Protein AF-A0A921BB74-F1 (afdb_monomer_lite)

pLDDT: mean 78.16, std 12.65, range [39.72, 96.69]

Secondary structure (DSSP, 8-state):
-B-TTS-BSSS---HHHHHHHHHHHHHHHHHHHHHHHHHHHTTSS-HHHHHHHHHHHHHHHHHHHHHHHHHHTT-S-HHHHHHHHHHHHHHHHHHHHHHT-EEEEEEEPPP--BTTB-----EEEEEEES-TTTTHHHHHHHHHHHHHHHHHHS--HHHHHHHHHHHTTSTT-

Sequence (173 aa):
MKSPGGSPIVPEPGWSFRLMTILTLTAGTSFLMWLGEQITERGIGNGISLIIFSGIVAGTPAAIFQSLDLMGTGEMPVLVMLFLLVLMVVVIGAIVFTEGGQRRIPIQYAKRVVGRKMMGGQSTHLPLKVNTSGVIPPFLLHRSSCFLRRCSVYSHPWMQWVFSCADTRDDYL

Foldseek 3Di:
DADPVRHDPDVDPDPVVVVVVVVVVVVVVVVQVVVQVVVVVVVPPRSNVVVVVVVVVVCVVVVVVVVVVCVVVVVDDPVVVVVVVVVVVVVVVVVVVLQPDKDWAWDFDDFDDDPPDRPDTDTDTDIDGPCPPPPPVVVVVVVVVVVVVVCVVDDDVVVVVVVVVVVVVPPPD

Structure (mmCIF, N/CA/C/O backbone):
data_AF-A0A921BB74-F1
#
_entry.id   AF-A0A921BB74-F1
#
loop_
_atom_site.group_PDB
_atom_site.id
_atom_site.type_symbol
_atom_site.label_atom_id
_atom_site.label_alt_id
_atom_site.label_comp_id
_atom_site.label_asym_id
_atom_site.label_entity_id
_atom_site.label_seq_id
_atom_site.pdbx_PDB_ins_code
_atom_site.Cartn_x
_atom_site.Cartn_y
_atom_site.Cartn_z
_atom_site.occupancy
_atom_site.B_iso_or_equiv
_atom_site.auth_seq_id
_atom_site.auth_comp_id
_atom_site.auth_asym_id
_atom_site.auth_atom_id
_atom_site.pdbx_PDB_model_num
ATOM 1 N N . MET A 1 1 ? 23.799 -0.828 -16.117 1.00 49.03 1 MET A N 1
ATOM 2 C CA . MET A 1 1 ? 22.577 -1.205 -16.859 1.00 49.03 1 MET A CA 1
ATOM 3 C C . MET A 1 1 ? 22.549 -0.359 -18.122 1.00 49.03 1 MET A C 1
ATOM 5 O O . MET A 1 1 ? 22.725 0.850 -18.010 1.00 49.03 1 MET A O 1
ATOM 9 N N . LYS A 1 2 ? 22.465 -0.980 -19.299 1.00 47.91 2 LYS A N 1
ATOM 10 C CA . LYS A 1 2 ? 22.384 -0.266 -20.581 1.00 47.91 2 LYS A CA 1
ATOM 11 C C . LYS A 1 2 ? 20.907 -0.140 -20.961 1.00 47.91 2 LYS A C 1
ATOM 13 O O . LYS A 1 2 ? 20.157 -1.087 -20.739 1.00 47.91 2 LYS A O 1
ATOM 18 N N . SER A 1 3 ? 20.501 1.021 -21.468 1.00 58.50 3 SER A N 1
ATOM 19 C CA . SER A 1 3 ? 19.196 1.217 -22.109 1.00 58.50 3 SER A CA 1
ATOM 20 C C . SER A 1 3 ? 19.049 0.244 -23.296 1.00 58.50 3 SER A C 1
ATOM 22 O O . SER A 1 3 ? 20.076 -0.143 -23.861 1.00 58.50 3 SER A O 1
ATOM 24 N N . PRO A 1 4 ? 17.829 -0.138 -23.728 1.00 67.25 4 PRO A N 1
ATOM 25 C CA . PRO A 1 4 ? 17.613 -0.885 -24.974 1.00 67.25 4 PRO A CA 1
ATOM 26 C C . PRO A 1 4 ? 18.294 -0.261 -26.211 1.00 67.25 4 PRO A C 1
ATOM 28 O O . PRO A 1 4 ? 18.581 -0.969 -27.168 1.00 67.25 4 PRO A O 1
ATOM 31 N N . GLY A 1 5 ? 18.618 1.040 -26.166 1.00 70.31 5 GLY A N 1
ATOM 32 C CA . GLY A 1 5 ? 19.418 1.760 -27.170 1.00 70.31 5 GLY A CA 1
ATOM 33 C C . GLY A 1 5 ? 20.935 1.814 -26.908 1.00 70.31 5 GLY A C 1
ATOM 34 O O . GLY A 1 5 ? 21.622 2.647 -27.486 1.00 70.31 5 GLY A O 1
ATOM 35 N N . GLY A 1 6 ? 21.479 1.001 -25.996 1.00 76.25 6 GLY A N 1
ATOM 36 C CA 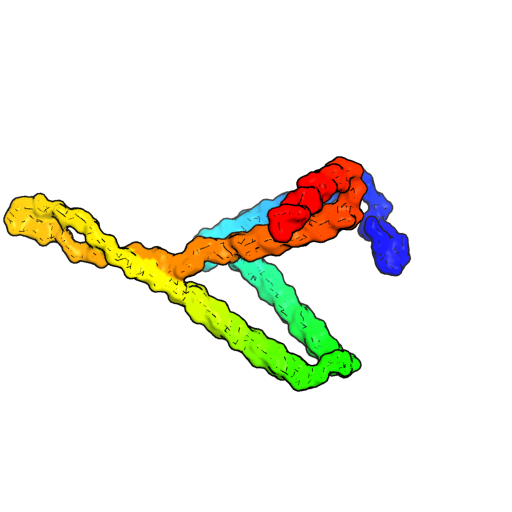. GLY A 1 6 ? 22.920 0.901 -25.719 1.00 76.25 6 GLY A CA 1
ATOM 37 C C . GLY A 1 6 ? 23.533 2.043 -24.894 1.00 76.25 6 GLY A C 1
ATOM 38 O O . GLY A 1 6 ? 24.646 1.882 -24.387 1.00 76.25 6 GLY A O 1
ATOM 39 N N . SER A 1 7 ? 22.818 3.154 -24.693 1.00 74.69 7 SER A N 1
ATOM 40 C CA . SER A 1 7 ? 23.275 4.277 -23.872 1.00 74.69 7 SER A CA 1
ATOM 41 C C . SER A 1 7 ? 23.223 3.957 -22.366 1.00 74.69 7 SER A C 1
ATOM 43 O O . SER A 1 7 ? 22.330 3.234 -21.897 1.00 74.69 7 SER A O 1
ATOM 45 N N . PRO A 1 8 ? 24.193 4.445 -21.574 1.00 73.25 8 PRO A N 1
ATOM 46 C CA . PRO A 1 8 ? 24.172 4.272 -20.128 1.00 73.25 8 PRO A CA 1
ATOM 47 C C . PRO A 1 8 ? 23.008 5.065 -19.509 1.00 73.25 8 PRO A C 1
ATOM 49 O O . PRO A 1 8 ? 22.839 6.247 -19.785 1.00 73.25 8 PRO A O 1
ATOM 52 N N . ILE A 1 9 ? 22.214 4.410 -18.649 1.00 78.12 9 ILE A N 1
ATOM 53 C CA . ILE A 1 9 ? 21.062 5.014 -17.937 1.00 78.12 9 ILE A CA 1
ATOM 54 C C . ILE A 1 9 ? 21.502 6.148 -16.994 1.00 78.12 9 ILE A C 1
ATOM 56 O O . ILE A 1 9 ? 20.733 7.060 -16.711 1.00 78.12 9 ILE A O 1
ATOM 60 N N . VAL A 1 10 ? 22.752 6.098 -16.526 1.00 78.75 10 VAL A N 1
ATOM 61 C CA . VAL A 1 10 ? 23.396 7.167 -15.761 1.00 78.75 10 VAL A CA 1
ATOM 62 C C . VAL A 1 10 ? 24.663 7.572 -16.518 1.00 78.75 10 VAL A C 1
ATOM 64 O O . VAL A 1 10 ? 25.535 6.712 -16.671 1.00 78.75 10 VAL A O 1
ATOM 67 N N . PRO A 1 11 ? 24.779 8.833 -16.978 1.00 76.81 11 PRO A N 1
ATOM 68 C CA . PRO A 1 11 ? 25.930 9.307 -17.748 1.00 76.81 11 PRO A CA 1
ATOM 69 C C . PRO A 1 11 ? 27.264 9.118 -17.017 1.00 76.81 11 PRO A C 1
ATOM 71 O O . PRO A 1 11 ? 28.220 8.635 -17.613 1.00 76.81 11 PRO A O 1
ATOM 74 N N . GLU A 1 12 ? 27.302 9.402 -15.709 1.00 78.44 12 GLU A N 1
ATOM 75 C CA . GLU A 1 12 ? 28.482 9.202 -14.862 1.00 78.44 12 GLU A CA 1
ATOM 76 C C . GLU A 1 12 ? 28.126 8.481 -13.550 1.00 78.44 12 GLU A C 1
ATOM 78 O O . GLU A 1 12 ? 27.656 9.100 -12.592 1.00 78.44 12 GLU A O 1
ATOM 83 N N . PRO A 1 13 ? 28.341 7.156 -13.452 1.00 76.19 13 PRO A N 1
ATOM 84 C CA . PRO A 1 13 ? 28.031 6.373 -12.255 1.00 76.19 13 PRO A CA 1
ATOM 85 C C . PRO A 1 13 ? 29.105 6.517 -11.153 1.00 76.19 13 PRO A C 1
ATOM 87 O O . PRO A 1 13 ? 29.591 5.519 -10.612 1.00 76.19 13 PRO A O 1
ATOM 90 N N . GLY A 1 14 ? 29.479 7.755 -10.818 1.00 87.12 14 GLY A N 1
ATOM 91 C CA . GLY A 1 14 ? 30.443 8.090 -9.766 1.00 87.12 14 GLY A CA 1
ATOM 92 C C . GLY A 1 14 ? 29.878 7.997 -8.340 1.00 87.12 14 GLY A C 1
ATOM 93 O O . GLY A 1 14 ? 28.672 7.853 -8.124 1.00 87.12 14 GLY A O 1
ATOM 94 N N . TRP A 1 15 ? 30.755 8.100 -7.335 1.00 84.81 15 TRP A N 1
ATOM 95 C CA . TRP A 1 15 ? 30.368 8.109 -5.913 1.00 84.81 15 TRP A CA 1
ATOM 96 C C . TRP A 1 15 ? 29.519 9.328 -5.528 1.00 84.81 15 TRP A C 1
ATOM 98 O O . TRP A 1 15 ? 28.592 9.195 -4.731 1.00 84.81 15 TRP A O 1
ATOM 108 N N . SER A 1 16 ? 29.776 10.485 -6.144 1.00 87.25 16 SER A N 1
ATOM 109 C CA . SER A 1 16 ? 28.980 11.708 -5.973 1.00 87.25 16 SER A CA 1
ATOM 110 C C . SER A 1 16 ? 27.515 11.497 -6.371 1.00 87.25 16 SER A C 1
ATOM 112 O O . SER A 1 16 ? 26.616 11.806 -5.591 1.00 87.25 16 SER A O 1
ATOM 114 N N . PHE A 1 17 ? 27.264 10.884 -7.533 1.00 88.19 17 PHE A N 1
ATOM 115 C CA . PHE A 1 17 ? 25.913 10.567 -8.004 1.00 88.19 17 PHE A CA 1
ATOM 116 C C . PHE A 1 17 ? 25.174 9.627 -7.041 1.00 88.19 17 PHE A C 1
ATOM 118 O O . PHE A 1 17 ? 24.005 9.850 -6.723 1.00 88.19 17 PHE A O 1
ATOM 125 N N . ARG A 1 18 ? 25.856 8.591 -6.530 1.00 88.88 18 ARG A N 1
ATOM 126 C CA . ARG A 1 18 ? 25.262 7.639 -5.575 1.00 88.88 18 ARG A CA 1
ATOM 127 C C . ARG A 1 18 ? 24.862 8.320 -4.269 1.00 88.88 18 ARG A C 1
ATOM 129 O O . ARG A 1 18 ? 23.747 8.104 -3.809 1.00 88.88 18 ARG A O 1
ATOM 136 N N . LEU A 1 19 ? 25.737 9.151 -3.699 1.00 92.19 19 LEU A N 1
ATOM 137 C CA . LEU A 1 19 ? 25.448 9.882 -2.461 1.00 92.19 19 LEU A CA 1
ATOM 138 C C . LEU A 1 19 ? 24.279 10.852 -2.637 1.00 92.19 19 LEU A C 1
ATOM 140 O O . LEU A 1 19 ? 23.359 10.844 -1.823 1.00 92.19 19 LEU A O 1
ATOM 144 N N . MET A 1 20 ? 24.265 11.615 -3.733 1.00 92.62 20 MET A N 1
ATOM 145 C CA . MET A 1 20 ? 23.143 12.500 -4.054 1.00 92.62 20 MET A CA 1
ATOM 146 C C . MET A 1 20 ? 21.835 11.720 -4.196 1.00 92.62 20 MET A C 1
ATOM 148 O O . MET A 1 20 ? 20.823 12.129 -3.641 1.00 92.62 20 MET A O 1
ATOM 152 N N . THR A 1 21 ? 21.862 10.565 -4.865 1.00 91.56 21 THR A N 1
ATOM 153 C CA . THR A 1 21 ? 20.681 9.703 -5.034 1.00 91.56 21 THR A CA 1
ATOM 154 C C . THR A 1 21 ? 20.177 9.137 -3.701 1.00 91.56 21 THR A C 1
ATOM 156 O O . THR A 1 21 ? 18.973 9.089 -3.464 1.00 91.56 21 THR A O 1
ATOM 159 N N . ILE A 1 22 ? 21.078 8.720 -2.803 1.00 94.56 22 ILE A N 1
ATOM 160 C CA . ILE A 1 22 ? 20.705 8.225 -1.467 1.00 94.56 22 ILE A CA 1
ATOM 161 C C . ILE A 1 22 ? 20.054 9.344 -0.648 1.00 94.56 22 ILE A C 1
ATOM 163 O O . ILE A 1 22 ? 19.018 9.116 -0.020 1.00 94.56 22 ILE A O 1
ATOM 167 N N . LEU A 1 23 ? 20.631 10.549 -0.671 1.00 95.75 23 LEU A N 1
ATOM 168 C CA . LEU A 1 23 ? 20.097 11.704 0.049 1.00 95.75 23 LEU A CA 1
ATOM 169 C C . LEU A 1 23 ? 18.717 12.107 -0.472 1.00 95.75 23 LEU A C 1
ATOM 171 O O . LEU A 1 23 ? 17.805 12.288 0.330 1.00 95.75 23 LEU A O 1
ATOM 175 N N . THR A 1 24 ? 18.531 12.190 -1.791 1.00 95.62 24 THR A N 1
ATOM 176 C CA . THR A 1 24 ? 17.239 12.577 -2.376 1.00 95.62 24 THR A CA 1
ATOM 177 C C . THR A 1 24 ? 16.153 11.532 -2.131 1.00 95.62 24 THR A C 1
ATOM 179 O O . THR A 1 24 ? 15.035 11.902 -1.779 1.00 95.62 24 THR A O 1
ATOM 182 N N . LEU A 1 25 ? 16.464 10.234 -2.227 1.00 95.75 25 LEU A N 1
ATOM 183 C CA . LEU A 1 25 ? 15.513 9.160 -1.908 1.00 95.75 25 LEU A CA 1
ATOM 184 C C . LEU A 1 25 ? 15.139 9.141 -0.422 1.00 95.75 25 LEU A C 1
ATOM 186 O O . LEU A 1 25 ? 13.967 8.970 -0.080 1.00 95.75 25 LEU A O 1
ATOM 190 N N . THR A 1 26 ? 16.118 9.333 0.465 1.00 96.19 26 THR A N 1
ATOM 191 C CA . THR A 1 26 ? 15.877 9.345 1.914 1.00 96.19 26 THR A CA 1
ATOM 192 C C . THR A 1 26 ? 15.046 10.561 2.313 1.00 96.19 26 THR A C 1
ATOM 194 O O . THR A 1 26 ? 14.048 10.404 3.012 1.00 96.19 26 THR A O 1
ATOM 197 N N . ALA A 1 27 ? 15.393 11.749 1.807 1.00 96.69 27 ALA A N 1
ATOM 198 C CA . ALA A 1 27 ? 14.638 12.980 2.032 1.00 96.69 27 ALA A CA 1
ATOM 199 C C . ALA A 1 27 ? 13.217 12.909 1.445 1.00 96.69 27 ALA A C 1
ATOM 201 O O . ALA A 1 27 ? 12.261 13.352 2.075 1.00 96.69 27 ALA A O 1
ATOM 202 N N . GLY A 1 28 ? 13.050 12.302 0.266 1.00 95.56 28 GLY A N 1
ATOM 203 C CA . GLY A 1 28 ? 11.728 12.064 -0.314 1.00 95.56 28 GLY A CA 1
ATOM 204 C C . GLY A 1 28 ? 10.880 11.117 0.540 1.00 95.56 28 GLY A C 1
ATOM 205 O O . GLY A 1 28 ? 9.699 11.369 0.764 1.00 95.56 28 GLY A O 1
ATOM 206 N N . THR A 1 29 ? 11.484 10.055 1.079 1.00 93.94 29 THR A N 1
ATOM 207 C CA . THR A 1 29 ? 10.773 9.089 1.931 1.00 93.94 29 THR A CA 1
ATOM 208 C C . THR A 1 29 ? 10.379 9.701 3.278 1.00 93.94 29 THR A C 1
ATOM 210 O O . THR A 1 29 ? 9.253 9.494 3.728 1.00 93.94 29 THR A O 1
ATOM 213 N N . SER A 1 30 ? 11.256 10.493 3.907 1.00 94.44 30 SER A N 1
ATOM 214 C CA . SER A 1 30 ? 10.925 11.189 5.157 1.00 94.44 30 SER A CA 1
ATOM 215 C C . SER A 1 30 ? 9.840 12.248 4.954 1.00 94.44 30 SER A C 1
ATOM 217 O O . SER A 1 30 ? 8.946 12.372 5.789 1.00 94.44 30 SER A O 1
ATOM 219 N N . PHE A 1 31 ? 9.850 12.946 3.815 1.00 95.31 31 PHE A N 1
ATOM 220 C CA . PHE A 1 31 ? 8.781 13.869 3.440 1.00 95.31 31 PHE A CA 1
ATOM 221 C C . PHE A 1 31 ? 7.424 13.162 3.290 1.00 95.31 31 PHE A C 1
ATOM 223 O O . PHE A 1 31 ? 6.415 13.651 3.797 1.00 95.31 31 PHE A O 1
ATOM 230 N N . LEU A 1 32 ? 7.387 11.983 2.657 1.00 92.94 32 LEU A N 1
ATOM 231 C CA . LEU A 1 32 ? 6.162 11.181 2.546 1.00 92.94 32 LEU A CA 1
ATOM 232 C C . LEU A 1 32 ? 5.653 10.686 3.908 1.00 92.94 32 LEU A C 1
ATOM 234 O O . LEU A 1 32 ? 4.445 10.691 4.140 1.00 92.94 32 LEU A O 1
ATOM 238 N N . MET A 1 33 ? 6.550 10.286 4.816 1.00 93.38 33 MET A N 1
ATOM 239 C CA . MET A 1 33 ? 6.168 9.910 6.185 1.00 93.38 33 MET A CA 1
ATOM 240 C C . MET A 1 33 ? 5.552 11.090 6.938 1.00 93.38 33 MET A C 1
ATOM 242 O O . MET A 1 33 ? 4.478 10.941 7.516 1.00 93.38 33 MET A O 1
ATOM 246 N N . TRP A 1 34 ? 6.174 12.269 6.852 1.00 93.75 34 TRP A N 1
ATOM 247 C CA . TRP A 1 34 ? 5.648 13.494 7.453 1.00 93.75 34 TRP A CA 1
ATOM 248 C C . TRP A 1 34 ? 4.257 13.852 6.909 1.00 93.75 34 TRP A C 1
ATOM 250 O O . TRP A 1 34 ? 3.346 14.138 7.682 1.00 93.75 34 TRP A O 1
ATOM 260 N N . LEU A 1 35 ? 4.038 13.757 5.591 1.00 92.25 35 LEU A N 1
ATOM 261 C CA . LEU A 1 35 ? 2.700 13.932 5.011 1.00 92.25 35 LEU A CA 1
ATOM 262 C C . LEU A 1 35 ? 1.692 12.901 5.541 1.00 92.25 35 LEU A C 1
ATOM 264 O O . LEU A 1 35 ? 0.534 13.239 5.780 1.00 92.25 35 LEU A O 1
ATOM 268 N N . GLY A 1 36 ? 2.117 11.654 5.749 1.00 92.19 36 GLY A N 1
ATOM 269 C CA . GLY A 1 36 ? 1.288 10.613 6.357 1.00 92.19 36 GLY A CA 1
ATOM 270 C C . GLY A 1 36 ? 0.847 10.962 7.780 1.00 92.19 36 GLY A C 1
ATOM 271 O O . GLY A 1 36 ? -0.321 10.781 8.131 1.00 92.19 36 GLY A O 1
ATOM 272 N N . GLU A 1 37 ? 1.743 11.517 8.592 1.00 92.44 37 GLU A N 1
ATOM 273 C CA . GLU A 1 37 ? 1.405 12.021 9.929 1.00 92.44 37 GLU A CA 1
ATOM 274 C C . GLU A 1 37 ? 0.414 13.190 9.847 1.00 92.44 37 GLU A C 1
ATOM 276 O O . GLU A 1 37 ? -0.624 13.155 10.507 1.00 92.44 37 GLU A O 1
ATOM 281 N N . GLN A 1 38 ? 0.631 14.144 8.936 1.00 93.25 38 GLN A N 1
ATOM 282 C CA . GLN A 1 38 ? -0.284 15.273 8.718 1.00 93.25 38 GLN A CA 1
ATOM 283 C C . GLN A 1 38 ? -1.702 14.848 8.300 1.00 93.25 38 GLN A C 1
ATOM 285 O O . GLN A 1 38 ? -2.690 15.475 8.686 1.00 93.25 38 GLN A O 1
ATOM 290 N N . ILE A 1 39 ? -1.842 13.777 7.515 1.00 90.19 39 ILE A N 1
ATOM 291 C CA . ILE A 1 39 ? -3.160 13.228 7.153 1.00 90.19 39 ILE A CA 1
ATOM 292 C C . ILE A 1 39 ? -3.831 12.592 8.377 1.00 90.19 39 ILE A C 1
ATOM 294 O O . ILE A 1 39 ? -5.041 12.733 8.563 1.00 90.19 39 ILE A O 1
ATOM 298 N N . THR A 1 40 ? -3.045 11.925 9.223 1.00 91.69 40 THR A N 1
ATOM 299 C CA . THR A 1 40 ? -3.538 11.268 10.440 1.00 91.69 40 THR A CA 1
ATOM 300 C C . THR A 1 40 ? -4.075 12.296 11.440 1.00 91.69 40 THR A C 1
ATOM 302 O O . THR A 1 40 ? -5.153 12.101 11.997 1.00 91.69 40 THR A O 1
ATOM 305 N N . GLU A 1 41 ? -3.394 13.435 11.603 1.00 90.19 41 GLU A N 1
ATOM 306 C CA . GLU A 1 41 ? -3.845 14.542 12.464 1.00 90.19 41 GLU A CA 1
ATOM 307 C C . GLU A 1 41 ? -5.173 15.164 12.003 1.00 90.19 41 GLU A C 1
ATOM 309 O O . GLU A 1 41 ? -5.955 15.652 12.817 1.00 90.19 41 GLU A O 1
ATOM 314 N N . ARG A 1 42 ? -5.484 15.087 10.703 1.00 85.69 42 ARG A N 1
ATOM 315 C CA . ARG A 1 42 ? -6.765 15.544 10.132 1.00 85.69 42 ARG A CA 1
ATOM 316 C C . ARG A 1 42 ? -7.915 14.550 10.337 1.00 85.69 42 ARG A C 1
ATOM 318 O O . ARG A 1 42 ? -9.028 14.810 9.887 1.00 85.69 42 ARG A O 1
ATOM 325 N N . GLY A 1 43 ? -7.669 13.431 11.020 1.00 76.94 43 GLY A N 1
ATOM 326 C CA . GLY A 1 43 ? -8.698 12.493 11.475 1.00 76.94 43 GLY A CA 1
ATOM 327 C C . GLY A 1 43 ? -9.229 11.525 10.413 1.00 76.94 43 GLY A C 1
ATOM 328 O O . GLY A 1 43 ? -10.168 10.780 10.690 1.00 76.94 43 GLY A O 1
ATOM 329 N N . ILE A 1 44 ? -8.639 11.482 9.214 1.00 77.81 44 ILE A N 1
ATOM 330 C CA . ILE A 1 44 ? -9.036 10.557 8.140 1.00 77.81 44 ILE A CA 1
ATOM 331 C C . ILE A 1 44 ? -8.200 9.268 8.256 1.00 77.81 44 ILE A C 1
ATOM 333 O O . ILE A 1 44 ? -7.338 8.987 7.432 1.00 77.81 44 ILE A O 1
ATOM 337 N N . GLY A 1 45 ? -8.416 8.478 9.311 1.00 83.38 45 GLY A N 1
ATOM 338 C CA . GLY A 1 45 ? -7.762 7.169 9.482 1.00 83.38 45 GLY A CA 1
ATOM 339 C C . GLY A 1 45 ? -6.231 7.216 9.644 1.00 83.38 45 GLY A C 1
ATOM 340 O O . GLY A 1 45 ? -5.679 8.175 10.171 1.00 83.38 45 GLY A O 1
ATOM 341 N N . ASN A 1 46 ? -5.536 6.144 9.235 1.00 87.62 46 ASN A N 1
ATOM 342 C CA . ASN A 1 46 ? -4.070 6.049 9.293 1.00 87.62 46 ASN A CA 1
ATOM 343 C C . ASN A 1 46 ? -3.458 6.579 7.985 1.00 87.62 46 ASN A C 1
ATOM 345 O O . ASN A 1 46 ? -3.546 5.925 6.941 1.00 87.62 46 ASN A O 1
ATOM 349 N N . GLY A 1 47 ? -2.811 7.741 8.042 1.00 87.75 47 GLY A N 1
ATOM 350 C CA . GLY A 1 47 ? -2.321 8.434 6.853 1.00 87.75 47 GLY A CA 1
ATOM 351 C C . GLY A 1 47 ? -1.246 7.674 6.074 1.00 87.75 47 GLY A C 1
ATOM 352 O O . GLY A 1 47 ? -1.254 7.717 4.846 1.00 87.75 47 GLY A O 1
ATOM 353 N N . ILE A 1 48 ? -0.392 6.882 6.733 1.00 90.06 48 ILE A N 1
ATOM 354 C CA . ILE A 1 48 ? 0.594 6.038 6.033 1.00 90.06 48 ILE A CA 1
ATOM 355 C C . ILE A 1 48 ? -0.119 4.965 5.198 1.00 90.06 48 ILE A C 1
ATOM 357 O O . ILE A 1 48 ? 0.238 4.733 4.042 1.00 90.06 48 ILE A O 1
ATOM 361 N N . SER A 1 49 ? -1.163 4.336 5.750 1.00 88.56 49 SER A N 1
ATOM 362 C CA . SER A 1 49 ? -1.932 3.317 5.023 1.00 88.56 49 SER A CA 1
ATOM 363 C C . SER A 1 49 ? -2.656 3.889 3.801 1.00 88.56 49 SER A C 1
ATOM 365 O O . SER A 1 49 ? -2.696 3.242 2.756 1.00 88.56 49 SER A O 1
ATOM 367 N N . LEU A 1 50 ? -3.149 5.128 3.894 1.00 88.81 50 LEU A N 1
ATOM 368 C CA . LEU A 1 50 ? -3.802 5.818 2.783 1.00 88.81 50 LEU A CA 1
ATOM 369 C C . LEU A 1 50 ? -2.828 6.181 1.663 1.00 88.81 50 LEU A C 1
ATOM 371 O O . LEU A 1 50 ? -3.182 6.054 0.493 1.00 88.81 50 LEU A O 1
ATOM 375 N N . ILE A 1 51 ? -1.601 6.584 1.998 1.00 91.25 51 ILE A N 1
ATOM 376 C CA . ILE A 1 51 ? -0.559 6.853 0.998 1.00 91.25 51 ILE A CA 1
ATOM 377 C C . ILE A 1 51 ? -0.222 5.572 0.224 1.00 91.25 51 ILE A C 1
ATOM 379 O O . ILE A 1 51 ? -0.191 5.591 -1.006 1.00 91.25 51 ILE A O 1
ATOM 383 N N . ILE A 1 52 ? -0.023 4.448 0.923 1.00 90.25 52 ILE A N 1
ATOM 384 C CA . ILE A 1 52 ? 0.256 3.151 0.282 1.00 90.25 52 ILE A CA 1
ATOM 385 C C . ILE A 1 52 ? -0.924 2.725 -0.599 1.00 90.25 52 ILE A C 1
ATOM 387 O O . ILE A 1 52 ? -0.724 2.334 -1.749 1.00 90.25 52 ILE A O 1
ATOM 391 N N . PHE A 1 53 ? -2.150 2.837 -0.084 1.00 89.00 53 PHE A N 1
ATOM 392 C CA . PHE A 1 53 ? -3.362 2.518 -0.833 1.00 89.00 53 PHE A CA 1
ATOM 393 C C . PHE A 1 53 ? -3.484 3.362 -2.108 1.00 89.00 53 PHE A C 1
ATOM 395 O O . PHE A 1 53 ? -3.682 2.812 -3.189 1.00 89.00 53 PHE A O 1
ATOM 402 N N . SER A 1 54 ? -3.281 4.677 -2.004 1.00 90.38 54 SER A N 1
ATOM 403 C CA . SER A 1 54 ? -3.285 5.597 -3.145 1.00 90.38 54 SER A CA 1
ATOM 404 C C . SER A 1 54 ? -2.253 5.197 -4.205 1.00 90.38 54 SER A C 1
ATOM 406 O O . SER A 1 54 ? -2.569 5.162 -5.393 1.00 90.38 54 SER A O 1
ATOM 408 N N . GLY A 1 55 ? -1.049 4.793 -3.783 1.00 89.31 55 GLY A N 1
ATOM 409 C CA . GLY A 1 55 ? -0.005 4.308 -4.689 1.00 89.31 55 GLY A CA 1
ATOM 410 C C . GLY A 1 55 ? -0.395 3.047 -5.469 1.00 89.31 55 GLY A C 1
ATOM 411 O O . GLY A 1 55 ? -0.118 2.956 -6.663 1.00 89.31 55 GLY A O 1
ATO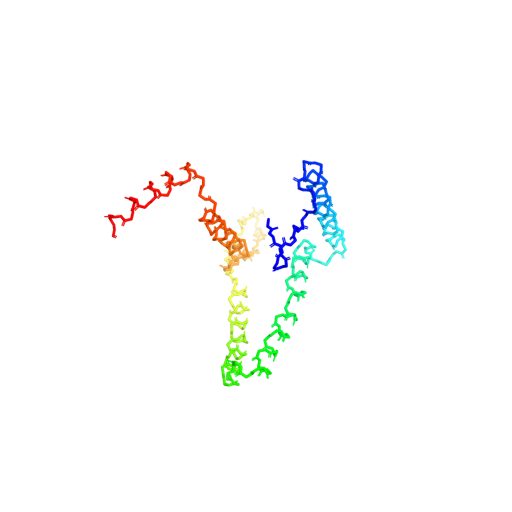M 412 N N . ILE A 1 56 ? -1.076 2.090 -4.829 1.00 89.38 56 ILE A N 1
ATOM 413 C CA . ILE A 1 56 ? -1.563 0.866 -5.494 1.00 89.38 56 ILE A CA 1
ATOM 414 C C . ILE A 1 56 ? -2.698 1.203 -6.470 1.00 89.38 56 ILE A C 1
ATOM 416 O O . ILE A 1 56 ? -2.701 0.752 -7.620 1.00 89.38 56 ILE A O 1
ATOM 420 N N . VAL A 1 57 ? -3.652 2.029 -6.034 1.00 91.12 57 VAL A N 1
ATOM 421 C CA . VAL A 1 57 ? -4.794 2.435 -6.862 1.00 91.12 57 VAL A CA 1
ATOM 422 C C . VAL A 1 57 ? -4.329 3.218 -8.089 1.00 91.12 57 VAL A C 1
ATOM 424 O O . VAL A 1 57 ? -4.852 2.983 -9.172 1.00 91.12 57 VAL A O 1
ATOM 427 N N . ALA A 1 58 ? -3.299 4.061 -7.977 1.00 92.94 58 ALA A N 1
ATOM 428 C CA . ALA A 1 58 ? -2.756 4.828 -9.101 1.00 92.94 58 ALA A CA 1
ATOM 429 C C . ALA A 1 58 ? -2.211 3.954 -10.251 1.00 92.94 58 ALA A C 1
ATOM 431 O O . ALA A 1 58 ? -2.274 4.363 -11.409 1.00 92.94 58 ALA A O 1
ATOM 432 N N . GLY A 1 59 ? -1.704 2.749 -9.960 1.00 88.31 59 GLY A N 1
ATOM 433 C CA . GLY A 1 59 ? -1.203 1.817 -10.981 1.00 88.31 59 GLY A CA 1
ATOM 434 C C . GLY A 1 59 ? -2.286 0.956 -11.638 1.00 88.31 59 GLY A C 1
ATOM 435 O O . GLY A 1 59 ? -2.084 0.427 -12.731 1.00 88.31 59 GLY A O 1
ATOM 436 N N . THR A 1 60 ? -3.450 0.829 -10.998 1.00 89.62 60 THR A N 1
ATOM 437 C CA . THR A 1 60 ? -4.529 -0.057 -11.462 1.00 89.62 60 THR A CA 1
ATOM 438 C C . THR A 1 60 ? -5.113 0.371 -12.822 1.00 89.62 60 THR A C 1
ATOM 440 O O . THR A 1 60 ? -5.257 -0.493 -13.688 1.00 89.62 60 THR A O 1
ATOM 443 N N . PRO A 1 61 ? -5.383 1.668 -13.094 1.00 89.38 61 PRO A N 1
ATOM 444 C CA . PRO A 1 61 ? -5.880 2.112 -14.397 1.00 89.38 61 PRO A CA 1
ATOM 445 C C . PRO A 1 61 ? -4.948 1.760 -15.555 1.00 89.38 61 PRO A C 1
ATOM 447 O O . PRO A 1 61 ? -5.410 1.290 -16.590 1.00 89.38 61 PRO A O 1
ATOM 450 N N . ALA A 1 62 ? -3.635 1.935 -15.378 1.00 90.06 62 ALA A N 1
ATOM 451 C CA . ALA A 1 62 ? -2.655 1.624 -16.417 1.00 90.06 62 ALA A CA 1
ATOM 452 C C . ALA A 1 62 ? -2.672 0.132 -16.791 1.00 90.06 62 ALA A C 1
ATOM 454 O O . ALA A 1 62 ? -2.629 -0.205 -17.972 1.00 90.06 62 ALA A O 1
ATOM 455 N N . ALA A 1 63 ? -2.812 -0.757 -15.803 1.00 85.69 63 ALA A N 1
ATOM 456 C CA . ALA A 1 63 ? -2.936 -2.194 -16.041 1.00 85.69 63 ALA A CA 1
ATOM 457 C C . ALA A 1 63 ? -4.225 -2.559 -16.802 1.00 85.69 63 ALA A C 1
ATOM 459 O O . ALA A 1 63 ? -4.211 -3.455 -17.648 1.00 85.69 63 ALA A O 1
ATOM 460 N N . ILE A 1 64 ? -5.330 -1.850 -16.540 1.00 85.69 64 ILE A N 1
ATOM 461 C CA . ILE A 1 64 ? -6.589 -2.031 -17.276 1.00 85.69 64 ILE A CA 1
ATOM 462 C C . ILE A 1 64 ? -6.407 -1.614 -18.737 1.00 85.69 64 ILE A C 1
ATOM 464 O O . ILE A 1 64 ? -6.748 -2.390 -19.624 1.00 85.69 64 ILE A O 1
ATOM 468 N N . PHE A 1 65 ? -5.828 -0.439 -19.001 1.00 87.19 65 PHE A N 1
ATOM 469 C CA . PHE A 1 65 ? -5.577 0.017 -20.373 1.00 87.19 65 PHE A CA 1
ATOM 470 C C . PHE A 1 65 ? -4.654 -0.934 -21.135 1.00 87.19 65 PHE A C 1
ATOM 472 O O . PHE A 1 65 ? -4.981 -1.324 -22.249 1.00 87.19 65 PHE A O 1
ATOM 479 N N . GLN A 1 66 ? -3.579 -1.410 -20.503 1.00 85.44 66 GLN A N 1
ATOM 480 C CA . GLN A 1 66 ? -2.693 -2.402 -21.111 1.00 85.44 66 GLN A CA 1
ATOM 481 C C . GLN A 1 66 ? -3.431 -3.708 -21.450 1.00 85.44 66 GLN A C 1
ATOM 483 O O . GLN A 1 66 ? -3.182 -4.312 -22.490 1.00 85.44 66 GLN A O 1
ATOM 488 N N . SER A 1 67 ? -4.365 -4.135 -20.596 1.00 81.31 67 SER A N 1
ATOM 489 C CA . SER A 1 67 ? -5.193 -5.320 -20.851 1.00 81.31 67 SER A CA 1
ATOM 490 C C . SER A 1 67 ? -6.164 -5.107 -22.018 1.00 81.31 67 SER A C 1
ATOM 492 O O . SER A 1 67 ? -6.411 -6.038 -22.778 1.00 81.31 67 SER A O 1
ATOM 494 N N . LEU A 1 68 ? -6.688 -3.889 -22.193 1.00 81.69 68 LEU A N 1
ATOM 495 C CA . LEU A 1 68 ? -7.554 -3.529 -23.321 1.00 81.69 68 LEU A CA 1
ATOM 496 C C . LEU A 1 68 ? -6.777 -3.435 -24.642 1.00 81.69 68 LEU A C 1
ATOM 498 O O . LEU A 1 68 ? -7.279 -3.882 -25.671 1.00 81.69 68 LEU A O 1
ATOM 502 N N . ASP A 1 69 ? -5.545 -2.927 -24.621 1.00 84.31 69 ASP A N 1
ATOM 503 C CA . ASP A 1 69 ? -4.686 -2.880 -25.810 1.00 84.31 69 ASP A CA 1
ATOM 504 C C . ASP A 1 69 ? -4.351 -4.295 -26.313 1.00 84.31 69 ASP A C 1
ATOM 506 O O . ASP A 1 69 ? -4.437 -4.561 -27.512 1.00 84.31 69 ASP A O 1
ATOM 510 N N . LEU A 1 70 ? -4.077 -5.233 -25.397 1.00 77.94 70 LEU A N 1
ATOM 511 C CA . LEU A 1 70 ? -3.859 -6.657 -25.702 1.00 77.94 70 LEU A CA 1
ATOM 512 C C . LEU A 1 70 ? -5.107 -7.352 -26.284 1.00 77.94 70 LEU A C 1
ATOM 514 O O . LEU A 1 70 ? -5.000 -8.350 -26.999 1.00 77.94 70 LEU A O 1
ATOM 518 N N . MET A 1 71 ? -6.306 -6.832 -26.000 1.00 71.19 71 MET A N 1
ATOM 519 C CA . MET A 1 71 ? -7.531 -7.276 -26.674 1.00 71.19 71 MET A CA 1
ATOM 520 C C . MET A 1 71 ? -7.625 -6.713 -28.094 1.00 71.19 71 MET A C 1
ATOM 522 O O . MET A 1 71 ? -8.077 -7.413 -28.999 1.00 71.19 71 MET A O 1
ATOM 526 N N . GLY A 1 72 ? -7.201 -5.462 -28.298 1.00 72.19 72 GLY A N 1
ATOM 527 C CA . GLY A 1 72 ? -7.198 -4.800 -29.604 1.00 72.19 72 GLY A CA 1
ATOM 528 C C . GLY A 1 72 ? -6.218 -5.423 -30.603 1.00 72.19 72 GLY A C 1
ATOM 529 O O . GLY A 1 72 ? -6.506 -5.451 -31.797 1.00 72.19 72 GLY A O 1
ATOM 530 N N . THR A 1 73 ? -5.097 -5.977 -30.130 1.00 76.12 73 THR A N 1
ATOM 531 C CA . THR A 1 73 ? -4.116 -6.702 -30.959 1.00 76.12 73 THR A CA 1
ATOM 532 C C . THR A 1 73 ? -4.545 -8.129 -31.323 1.00 76.12 73 THR A C 1
ATOM 534 O O . THR A 1 73 ? -3.899 -8.761 -32.156 1.00 76.12 73 THR A O 1
ATOM 537 N N . GLY A 1 74 ? -5.642 -8.640 -30.747 1.00 71.44 74 GLY A N 1
ATOM 538 C CA . GLY A 1 74 ? -6.168 -9.981 -31.025 1.00 71.44 74 GLY A CA 1
ATOM 539 C C . GLY A 1 74 ? -5.387 -11.126 -30.367 1.00 71.44 74 GLY A C 1
ATOM 540 O O . GLY A 1 74 ? -5.646 -12.289 -30.669 1.00 71.44 74 GLY A O 1
ATOM 541 N N . GLU A 1 75 ? -4.455 -10.823 -29.460 1.00 69.81 75 GLU A N 1
ATOM 542 C CA . GLU A 1 75 ? -3.638 -11.825 -28.761 1.00 69.81 75 GLU A CA 1
ATOM 543 C C . GLU A 1 75 ? -4.418 -12.572 -27.666 1.00 69.81 75 GLU A C 1
ATOM 545 O O . GLU A 1 75 ? -4.023 -13.667 -27.262 1.00 69.81 75 GLU A O 1
ATOM 550 N N . MET A 1 76 ? -5.549 -12.021 -27.204 1.00 67.00 76 MET A N 1
ATOM 551 C CA . MET A 1 76 ? -6.414 -12.653 -26.206 1.00 67.00 76 MET A CA 1
ATOM 552 C C . MET A 1 76 ? -7.841 -12.893 -26.723 1.00 67.00 76 MET A C 1
ATOM 554 O O . MET A 1 76 ? -8.515 -11.951 -27.144 1.00 67.00 76 MET A O 1
ATOM 558 N N . PRO A 1 77 ? -8.365 -14.133 -26.642 1.00 80.31 77 PRO A N 1
ATOM 559 C CA . PRO A 1 77 ? -9.750 -14.410 -26.997 1.00 80.31 77 PRO A CA 1
ATOM 560 C C . PRO A 1 77 ? -10.708 -13.750 -25.996 1.00 80.31 77 PRO A C 1
ATOM 562 O O . PRO A 1 77 ? -10.547 -13.872 -24.780 1.00 80.31 77 PRO A O 1
ATOM 565 N N . VAL A 1 78 ? -11.766 -13.116 -26.511 1.00 80.38 78 VAL A N 1
ATOM 566 C CA . VAL A 1 78 ? -12.786 -12.383 -25.728 1.00 80.38 78 VAL A CA 1
ATOM 567 C C . VAL A 1 78 ? -13.392 -13.236 -24.601 1.00 80.38 78 VAL A C 1
ATOM 569 O O . VAL A 1 78 ? -13.698 -12.726 -23.524 1.00 80.38 78 VAL A O 1
ATOM 572 N N . LEU A 1 79 ? -13.507 -14.552 -24.815 1.00 83.69 79 LEU A N 1
ATOM 573 C CA . LEU A 1 79 ? -13.994 -15.508 -23.817 1.00 83.69 79 LEU A CA 1
ATOM 574 C C . LEU A 1 79 ? -13.112 -15.549 -22.553 1.00 83.69 79 LEU A C 1
ATOM 576 O O . LEU A 1 79 ? -13.635 -15.590 -21.441 1.00 83.69 79 LEU A O 1
ATOM 580 N N . VAL A 1 80 ? -11.783 -15.518 -22.710 1.00 84.56 80 VAL A N 1
ATOM 581 C CA . VAL A 1 80 ? -10.831 -15.561 -21.584 1.00 84.56 80 VAL A CA 1
ATOM 582 C C . VAL A 1 80 ? -10.882 -14.261 -20.791 1.00 84.56 80 VAL A C 1
ATOM 584 O O . VAL A 1 80 ? -10.854 -14.298 -19.564 1.00 84.56 80 VAL A O 1
ATOM 587 N N . MET A 1 81 ? -11.043 -13.121 -21.466 1.00 81.94 81 MET A N 1
ATOM 588 C CA . MET A 1 81 ? -11.206 -11.830 -20.797 1.00 81.94 81 MET A CA 1
ATOM 589 C C . MET A 1 81 ? -12.482 -11.785 -19.949 1.00 81.94 81 MET A C 1
ATOM 591 O O . MET A 1 81 ? -12.445 -11.364 -18.794 1.00 81.94 81 MET A O 1
ATOM 595 N N . LEU A 1 82 ? -13.608 -12.256 -20.496 1.00 86.00 82 LEU A N 1
ATOM 596 C CA . LEU A 1 82 ? -14.868 -12.324 -19.755 1.00 86.00 82 LEU A CA 1
ATOM 597 C C . LEU A 1 82 ? -14.736 -13.233 -18.526 1.00 86.00 82 LEU A C 1
ATOM 599 O O . LEU A 1 82 ? -15.161 -12.860 -17.433 1.00 86.00 82 LEU A O 1
ATOM 603 N N . PHE A 1 83 ? -14.101 -14.396 -18.688 1.00 89.50 83 PHE A N 1
ATOM 604 C CA . PHE A 1 83 ? -13.814 -15.302 -17.579 1.00 89.50 83 PHE A CA 1
ATOM 605 C C . PHE A 1 83 ? -12.945 -14.635 -16.501 1.00 89.50 83 PHE A C 1
ATOM 607 O O . PHE A 1 83 ? -13.258 -14.731 -15.315 1.00 89.50 83 PHE A O 1
ATOM 614 N N . LEU A 1 84 ? -11.895 -13.914 -16.898 1.00 87.25 84 LEU A N 1
ATOM 615 C CA . LEU A 1 84 ? -10.983 -13.226 -15.984 1.00 87.25 84 LEU A CA 1
ATOM 616 C C . LEU A 1 84 ? -11.674 -12.081 -15.228 1.00 87.25 84 LEU A C 1
ATOM 618 O O . LEU A 1 84 ? -11.444 -11.910 -14.032 1.00 87.25 84 LEU A O 1
ATOM 622 N N . LEU A 1 85 ? -12.575 -11.347 -15.885 1.00 87.62 85 LEU A N 1
ATOM 623 C CA . LEU A 1 85 ? -13.381 -10.300 -15.253 1.00 87.62 85 LEU A CA 1
ATOM 624 C C . LEU A 1 85 ? -14.335 -10.885 -14.204 1.00 87.62 85 LEU A C 1
ATOM 626 O O . LEU A 1 85 ? -14.412 -10.376 -13.085 1.00 87.62 85 LEU A O 1
ATOM 630 N N . VAL A 1 86 ? -15.020 -11.986 -14.528 1.00 92.56 86 VAL A N 1
ATOM 631 C CA . VAL A 1 86 ? -15.882 -12.695 -13.569 1.00 92.56 86 VAL A CA 1
ATOM 632 C C . VAL A 1 86 ? -15.059 -13.213 -12.389 1.00 92.56 86 VAL A C 1
ATOM 634 O O . VAL A 1 86 ? -15.438 -12.999 -11.237 1.00 92.56 86 VAL A O 1
ATOM 637 N N . LEU A 1 87 ? -13.903 -13.826 -12.656 1.00 93.19 87 LEU A N 1
ATOM 638 C CA . LEU A 1 87 ? -12.984 -14.298 -11.624 1.00 93.19 87 LEU A CA 1
ATOM 639 C C . LEU A 1 87 ? -12.536 -13.154 -10.703 1.00 93.19 87 LEU A C 1
ATOM 641 O O . LEU A 1 87 ? -12.526 -13.328 -9.487 1.00 93.19 87 LEU A O 1
ATOM 645 N N . MET A 1 88 ? -12.222 -11.978 -11.255 1.00 90.44 88 MET A N 1
ATOM 646 C CA . MET A 1 88 ? -11.828 -10.800 -10.478 1.00 90.44 88 MET A CA 1
ATOM 647 C C . MET A 1 88 ? -12.911 -10.405 -9.467 1.00 90.44 88 MET A C 1
ATOM 649 O O . MET A 1 88 ? -12.613 -10.212 -8.290 1.00 90.44 88 MET A O 1
ATOM 653 N N . VAL A 1 89 ? -14.173 -10.336 -9.900 1.00 93.56 89 VAL A N 1
ATOM 654 C CA . VAL A 1 89 ? -15.303 -9.992 -9.020 1.00 93.56 89 VAL A CA 1
ATOM 655 C C . VAL A 1 89 ? -15.498 -11.052 -7.932 1.00 93.56 89 VAL A C 1
ATOM 657 O O . VAL A 1 89 ? -15.687 -10.705 -6.765 1.00 93.56 89 VAL A O 1
ATOM 660 N N . VAL A 1 90 ? -15.401 -12.337 -8.285 1.00 95.62 90 VAL A N 1
ATOM 661 C CA . VAL A 1 90 ? -15.515 -13.452 -7.329 1.00 95.62 90 VAL A CA 1
ATOM 662 C C . VAL A 1 90 ? -14.410 -13.393 -6.275 1.00 95.62 90 VAL A C 1
ATOM 664 O O . VAL A 1 90 ? -14.692 -13.524 -5.085 1.00 95.62 90 VAL A O 1
ATOM 667 N N . VAL A 1 91 ? -13.163 -13.154 -6.687 1.00 93.94 91 VAL A N 1
ATOM 668 C CA . VAL A 1 91 ? -12.016 -13.048 -5.775 1.00 93.94 91 VAL A CA 1
ATOM 669 C C . VAL A 1 91 ? -12.172 -11.850 -4.840 1.00 93.94 91 VAL A C 1
ATOM 671 O O . VAL A 1 91 ? -11.990 -12.006 -3.635 1.00 93.94 91 VAL A O 1
ATOM 674 N N . ILE A 1 92 ? -12.574 -10.680 -5.350 1.00 91.44 92 ILE A N 1
ATOM 675 C CA . ILE A 1 92 ? -12.845 -9.502 -4.509 1.00 91.44 92 ILE A CA 1
ATOM 676 C C . ILE A 1 92 ? -13.941 -9.822 -3.482 1.00 91.44 92 ILE A C 1
ATOM 678 O O . ILE A 1 92 ? -13.776 -9.533 -2.297 1.00 91.44 92 ILE A O 1
ATOM 682 N N . GLY A 1 93 ? -15.030 -10.474 -3.902 1.00 90.62 93 GLY A N 1
ATOM 683 C CA . GLY A 1 93 ? -16.099 -10.904 -2.998 1.00 90.62 93 GLY A CA 1
ATOM 684 C C . GLY A 1 93 ? -15.614 -11.873 -1.914 1.00 90.62 93 GLY A C 1
ATOM 685 O O . GLY A 1 93 ? -15.949 -11.708 -0.740 1.00 90.62 93 GLY A O 1
ATOM 686 N N . ALA A 1 94 ? -14.774 -12.842 -2.282 1.00 89.19 94 ALA A N 1
ATOM 687 C CA . ALA A 1 94 ? -14.176 -13.788 -1.343 1.00 89.19 94 ALA A CA 1
ATOM 688 C C . ALA A 1 94 ? -13.252 -13.099 -0.322 1.00 89.19 94 ALA A C 1
ATOM 690 O O . ALA A 1 94 ? -13.277 -13.449 0.863 1.00 89.19 94 ALA A O 1
ATOM 691 N N . ILE A 1 95 ? -12.474 -12.099 -0.752 1.00 87.88 95 ILE A N 1
ATOM 692 C CA . ILE A 1 95 ? -11.610 -11.300 0.130 1.00 87.88 95 ILE A CA 1
ATOM 693 C C . ILE A 1 95 ? -12.462 -10.535 1.145 1.00 87.88 95 ILE A C 1
ATOM 695 O O . ILE A 1 95 ? -12.239 -10.679 2.345 1.00 87.88 95 ILE A O 1
ATOM 699 N N . VAL A 1 96 ? -13.488 -9.805 0.695 1.00 87.69 96 VAL A N 1
ATOM 700 C CA . VAL A 1 96 ? -14.368 -9.023 1.585 1.00 87.69 96 VAL A CA 1
ATOM 701 C C . VAL A 1 96 ? -15.071 -9.921 2.609 1.00 87.69 96 VAL A C 1
ATOM 703 O O . VAL A 1 96 ? -15.155 -9.574 3.789 1.00 87.69 96 VAL A O 1
ATOM 706 N N . PHE A 1 97 ? -15.535 -11.102 2.188 1.00 86.25 97 PHE A N 1
ATOM 707 C CA . PHE A 1 97 ? -16.137 -12.082 3.093 1.00 86.25 97 PHE A CA 1
ATOM 708 C C . PHE A 1 97 ? -15.145 -12.572 4.158 1.00 86.25 97 PHE A C 1
ATOM 710 O O . PHE A 1 97 ? -15.482 -12.649 5.341 1.00 86.25 97 PHE A O 1
ATOM 717 N N . THR A 1 98 ? -13.911 -12.868 3.750 1.00 82.94 98 THR A N 1
ATOM 718 C CA . THR A 1 98 ? -12.865 -13.373 4.648 1.00 82.94 98 THR A CA 1
ATOM 719 C C . THR A 1 98 ? -12.383 -12.293 5.624 1.00 82.94 98 THR A C 1
ATOM 721 O O . THR A 1 98 ? -12.145 -12.576 6.799 1.00 82.94 98 THR A O 1
ATOM 724 N N . GLU A 1 99 ? -12.285 -11.038 5.180 1.00 81.88 99 GLU A N 1
ATOM 725 C CA . GLU A 1 99 ? -11.849 -9.904 6.005 1.00 81.88 99 GLU A CA 1
ATOM 726 C C . GLU A 1 99 ? -12.886 -9.476 7.056 1.00 81.88 99 GLU A C 1
ATOM 728 O O . GLU A 1 99 ? -12.515 -9.001 8.131 1.00 81.88 99 GLU A O 1
ATOM 733 N N . GLY A 1 100 ? -14.181 -9.688 6.796 1.00 76.25 100 GLY A N 1
ATOM 734 C CA . GLY A 1 100 ? -15.267 -9.350 7.726 1.00 76.25 100 GLY A CA 1
ATOM 735 C C . GLY A 1 100 ? -15.364 -10.247 8.971 1.00 76.25 100 GLY A C 1
ATOM 736 O O . GLY A 1 100 ? -16.125 -9.947 9.897 1.00 76.25 100 GLY A O 1
ATOM 737 N N . GLY A 1 101 ? -14.607 -11.346 9.025 1.00 78.12 101 GLY A N 1
ATOM 738 C CA . GLY A 1 101 ? -14.646 -12.310 10.121 1.00 78.12 101 GLY A CA 1
ATOM 739 C C . GLY A 1 101 ? -14.025 -11.778 11.418 1.00 78.12 101 GLY A C 1
ATOM 740 O O . GLY A 1 101 ? -12.811 -11.588 11.519 1.00 78.12 101 GLY A O 1
ATOM 741 N N . GLN A 1 102 ? -14.838 -11.617 12.465 1.00 76.94 102 GLN A N 1
ATOM 742 C CA . GLN A 1 102 ? -14.366 -11.386 13.837 1.00 76.94 102 GLN A CA 1
ATOM 743 C C . GLN A 1 102 ? -14.988 -12.393 14.807 1.00 76.94 102 GLN A C 1
ATOM 745 O O . GLN A 1 102 ? -16.203 -12.590 14.838 1.00 76.94 102 GLN A O 1
ATOM 750 N N . ARG A 1 103 ? -14.155 -13.016 15.640 1.00 79.38 103 ARG A N 1
ATOM 751 C CA . ARG A 1 103 ? -14.581 -13.908 16.716 1.00 79.38 103 ARG A CA 1
ATOM 752 C C . ARG A 1 103 ? -14.747 -13.097 17.998 1.00 79.38 103 ARG A C 1
ATOM 754 O O . ARG A 1 103 ? -13.795 -12.496 18.486 1.00 79.38 103 ARG A O 1
ATOM 761 N N . ARG A 1 104 ? -15.954 -13.088 18.565 1.00 75.38 104 ARG A N 1
ATOM 762 C CA . ARG A 1 104 ? -16.248 -12.402 19.833 1.00 75.38 104 ARG A CA 1
ATOM 763 C C . ARG A 1 104 ? -16.098 -13.389 20.987 1.00 75.38 104 ARG A C 1
ATOM 765 O O . ARG A 1 104 ? -16.882 -14.330 21.077 1.00 75.38 104 ARG A O 1
ATOM 772 N N . ILE A 1 105 ? -15.104 -13.189 21.854 1.00 78.56 105 ILE A N 1
ATOM 773 C CA . ILE A 1 105 ? -14.935 -13.991 23.074 1.00 78.56 105 ILE A CA 1
ATOM 774 C C . ILE A 1 105 ? -15.486 -13.177 24.255 1.00 78.56 105 ILE A C 1
ATOM 776 O O . ILE A 1 105 ? -14.996 -12.069 24.490 1.00 78.56 105 ILE A O 1
ATOM 780 N N . PRO A 1 106 ? -16.510 -13.665 24.980 1.00 76.44 106 PRO A N 1
ATOM 781 C CA . PRO A 1 106 ? -17.033 -12.974 26.151 1.00 76.44 106 PRO A CA 1
ATOM 782 C C . PRO A 1 106 ? -16.031 -13.067 27.306 1.00 76.44 106 PRO A C 1
ATOM 784 O O . PRO A 1 106 ? -15.576 -14.149 27.668 1.00 76.44 106 PRO A O 1
ATOM 787 N N . ILE A 1 107 ? -15.699 -11.923 27.891 1.00 76.19 107 ILE A N 1
ATOM 788 C CA . ILE A 1 107 ? -14.877 -11.788 29.087 1.00 76.19 107 ILE A CA 1
ATOM 789 C C . ILE A 1 107 ? -15.777 -11.271 30.205 1.00 76.19 107 ILE A C 1
ATOM 791 O O . ILE A 1 107 ? -16.383 -10.201 30.123 1.00 76.19 107 ILE A O 1
ATOM 795 N N . GLN A 1 108 ? -15.854 -12.040 31.282 1.00 73.75 108 GLN A N 1
ATOM 796 C CA . GLN A 1 108 ? -16.528 -11.611 32.496 1.00 73.75 108 GLN A CA 1
ATOM 797 C C . GLN A 1 108 ? -15.489 -10.950 33.399 1.00 73.75 108 GLN A C 1
ATOM 799 O O . GLN A 1 108 ? -14.611 -11.620 33.939 1.00 73.75 108 GLN A O 1
ATOM 804 N N . TYR A 1 109 ? -15.556 -9.626 33.548 1.00 71.38 109 TYR A N 1
ATOM 805 C CA . TYR A 1 109 ? -14.731 -8.942 34.539 1.00 71.38 109 TYR A CA 1
ATOM 806 C C . TYR A 1 109 ? -15.173 -9.355 35.944 1.00 71.38 109 TYR A C 1
ATOM 808 O O . TYR A 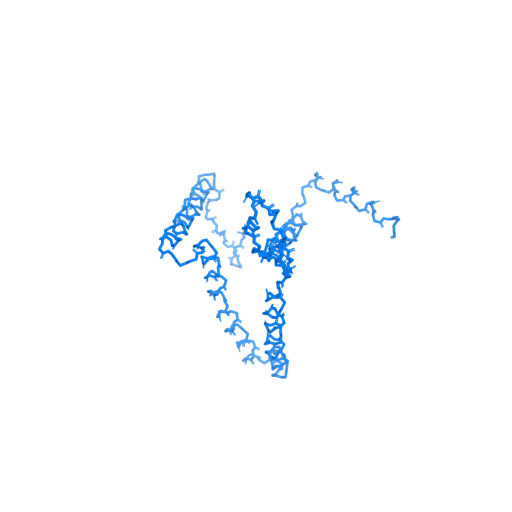1 109 ? -16.370 -9.408 36.238 1.00 71.38 109 TYR A O 1
ATOM 816 N N . ALA A 1 110 ? -14.201 -9.653 36.808 1.00 66.56 110 ALA A N 1
ATOM 817 C CA . ALA A 1 110 ? -14.467 -10.055 38.179 1.00 66.56 110 ALA A CA 1
ATOM 818 C C . ALA A 1 110 ? -15.307 -8.987 38.889 1.00 66.56 110 ALA A C 1
ATOM 820 O O . ALA A 1 110 ? -14.971 -7.801 38.927 1.00 66.56 110 ALA A O 1
ATOM 821 N N . LYS A 1 111 ? -16.432 -9.423 39.445 1.00 67.38 111 LYS A N 1
ATOM 822 C CA . LYS A 1 111 ? -17.355 -8.549 40.149 1.00 67.38 111 LYS A CA 1
ATOM 823 C C . LYS A 1 111 ? -16.798 -8.191 41.522 1.00 67.38 111 LYS A C 1
ATOM 825 O O . LYS A 1 111 ? -16.471 -9.080 42.303 1.00 67.38 111 LYS A O 1
ATOM 830 N N . ARG A 1 112 ? -16.770 -6.900 41.863 1.00 64.06 112 ARG A N 1
ATOM 831 C CA . ARG A 1 112 ? -16.485 -6.460 43.234 1.00 64.06 112 ARG A CA 1
ATOM 832 C C . ARG A 1 112 ? -17.792 -6.336 44.013 1.00 64.06 112 ARG A C 1
ATOM 834 O O . ARG A 1 112 ? -18.628 -5.492 43.707 1.00 64.06 112 ARG A O 1
ATOM 841 N N . VAL A 1 113 ? -17.966 -7.175 45.030 1.00 61.28 113 VAL A N 1
ATOM 842 C CA . VAL A 1 113 ? -19.085 -7.062 45.974 1.00 61.28 113 VAL A CA 1
ATOM 843 C C . VAL A 1 113 ? -18.724 -5.997 47.014 1.00 61.28 113 VAL A C 1
ATOM 845 O O . VAL A 1 113 ? -17.702 -6.118 47.684 1.00 61.28 113 VAL A O 1
ATOM 848 N N . VAL A 1 114 ? -19.532 -4.941 47.138 1.00 60.34 114 VAL A N 1
ATOM 849 C CA . VAL A 1 114 ? -19.409 -3.939 48.212 1.00 60.34 114 VAL A CA 1
ATOM 850 C C . VAL A 1 114 ? -20.733 -3.921 48.983 1.00 60.34 114 VAL A C 1
ATOM 852 O O . VAL A 1 114 ? -21.769 -3.520 48.454 1.00 60.34 114 VAL A O 1
ATOM 855 N N . GLY A 1 115 ? -20.723 -4.405 50.230 1.00 75.75 115 GLY A N 1
ATOM 856 C CA . GLY A 1 115 ? -21.922 -4.533 51.072 1.00 75.75 115 GLY A CA 1
ATOM 857 C C . GLY A 1 115 ? -22.899 -5.630 50.607 1.00 75.75 115 GLY A C 1
ATOM 858 O O . GLY A 1 115 ? -22.481 -6.683 50.139 1.00 75.75 115 GLY A O 1
ATOM 859 N N . ARG A 1 116 ? -24.218 -5.387 50.725 1.00 76.19 116 ARG A N 1
ATOM 860 C CA . ARG A 1 116 ? -25.305 -6.302 50.281 1.00 76.19 116 ARG A CA 1
ATOM 861 C C . ARG A 1 116 ? -25.714 -6.126 48.812 1.00 76.19 116 ARG A C 1
ATOM 863 O O . ARG A 1 116 ? -26.634 -6.798 48.353 1.00 76.19 116 ARG A O 1
ATOM 870 N N . LYS A 1 117 ? -25.085 -5.203 48.077 1.00 62.19 117 LYS A N 1
ATOM 871 C CA . LYS A 1 117 ? -25.433 -4.905 46.682 1.00 62.19 117 LYS A CA 1
ATOM 872 C C . LYS A 1 117 ? -24.339 -5.405 45.749 1.00 62.19 117 LYS A C 1
ATOM 874 O O . LYS A 1 117 ? -23.199 -4.954 45.767 1.00 62.19 117 LYS A O 1
ATOM 879 N N . MET A 1 118 ? -24.727 -6.343 44.898 1.00 62.34 118 MET A N 1
ATOM 880 C CA . MET A 1 118 ? -23.898 -6.896 43.839 1.00 62.34 118 MET A CA 1
ATOM 881 C C . MET A 1 118 ? -23.871 -5.870 42.676 1.00 62.34 118 MET A C 1
ATOM 883 O O . MET A 1 118 ? -24.593 -6.029 41.696 1.00 62.34 118 MET A O 1
ATOM 887 N N . MET A 1 119 ? -23.060 -4.810 42.768 1.00 60.38 119 MET A N 1
ATOM 888 C CA . MET A 1 119 ? -22.870 -3.829 41.683 1.00 60.38 119 MET A CA 1
ATOM 889 C C . MET A 1 119 ? -21.837 -4.339 40.666 1.00 60.38 119 MET A C 1
ATOM 891 O O . MET A 1 119 ? -20.765 -4.796 41.046 1.00 60.38 119 MET A O 1
ATOM 895 N N . GLY A 1 120 ? -22.166 -4.275 39.374 1.00 62.41 120 GLY A N 1
ATOM 896 C CA . GLY A 1 120 ? -21.258 -4.631 38.276 1.00 62.41 120 GLY A CA 1
ATOM 897 C C . GLY A 1 120 ? -21.495 -6.031 37.709 1.00 62.41 120 GLY A C 1
ATOM 898 O O . GLY A 1 120 ? -21.359 -7.040 38.391 1.00 62.41 120 GLY A O 1
ATOM 899 N N . GLY A 1 121 ? -21.892 -6.092 36.445 1.00 63.12 121 GLY A N 1
ATOM 900 C CA . GLY A 1 121 ? -22.167 -7.331 35.715 1.00 63.12 121 GLY A CA 1
ATOM 901 C C . GLY A 1 121 ? -22.206 -7.080 34.213 1.00 63.12 121 GLY A C 1
ATOM 902 O O . GLY A 1 121 ? -23.069 -7.605 33.522 1.00 63.12 121 GLY A O 1
ATOM 903 N N . GLN A 1 122 ? -21.336 -6.199 33.717 1.00 62.44 122 GLN A N 1
ATOM 904 C CA . GLN A 1 122 ? -21.219 -5.961 32.284 1.00 62.44 122 GLN A CA 1
ATOM 905 C C . GLN A 1 122 ? -20.271 -7.018 31.710 1.00 62.44 122 GLN A C 1
ATOM 907 O O . GLN A 1 122 ? -19.074 -7.017 31.993 1.00 62.44 122 GLN A O 1
ATOM 912 N N . SER A 1 123 ? -20.839 -7.960 30.956 1.00 63.72 123 SER A N 1
ATOM 913 C CA . SER A 1 123 ? -20.076 -8.892 30.129 1.00 63.72 123 SER A CA 1
ATOM 914 C C . SER A 1 123 ? -19.525 -8.114 28.938 1.00 63.72 123 SER A C 1
ATOM 916 O O . SER A 1 123 ? -20.264 -7.792 28.010 1.00 63.72 123 SER A O 1
ATOM 918 N N . THR A 1 124 ? -18.232 -7.813 28.956 1.00 74.38 124 THR A N 1
ATOM 919 C CA . THR A 1 124 ? -17.543 -7.230 27.801 1.00 74.38 124 THR A CA 1
ATOM 920 C C . THR A 1 124 ? -17.086 -8.361 26.892 1.00 74.38 124 THR A C 1
ATOM 922 O O . THR A 1 124 ? -16.736 -9.435 27.361 1.00 74.38 124 THR A O 1
ATOM 925 N N . HIS A 1 125 ? -17.082 -8.164 25.581 1.00 79.81 125 HIS A N 1
ATOM 926 C CA . HIS A 1 125 ? -16.476 -9.115 24.654 1.00 79.81 125 HIS A CA 1
ATOM 927 C C . HIS A 1 125 ? -15.192 -8.512 24.099 1.00 79.81 125 HIS A C 1
ATOM 929 O O . HIS A 1 125 ? -15.173 -7.342 23.724 1.00 79.81 125 HIS A O 1
ATOM 935 N N . LEU A 1 126 ? -14.129 -9.309 24.030 1.00 77.12 126 LEU A N 1
ATOM 936 C CA . LEU A 1 126 ? -12.926 -8.931 23.300 1.00 77.12 126 LEU A CA 1
ATOM 937 C C . LEU A 1 126 ? -13.066 -9.463 21.866 1.00 77.12 126 LEU A C 1
ATOM 939 O O . LEU A 1 126 ? -13.142 -10.684 21.677 1.00 77.12 126 LEU A O 1
ATOM 943 N N . PRO A 1 127 ? -13.169 -8.590 20.850 1.00 74.06 127 PRO A N 1
ATOM 94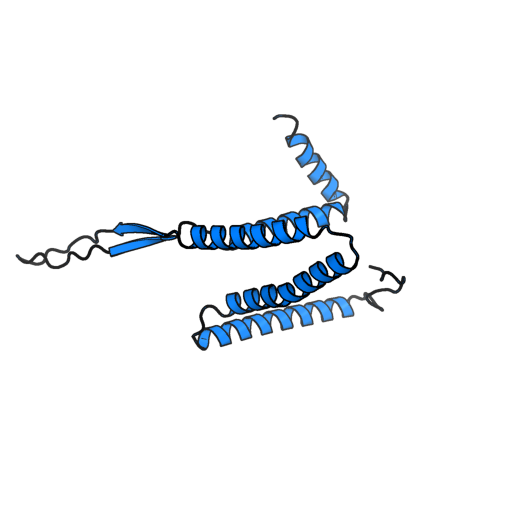4 C CA . PRO A 1 127 ? -13.189 -9.027 19.464 1.00 74.06 127 PRO A CA 1
ATOM 945 C C . PRO A 1 127 ? -11.774 -9.436 19.034 1.00 74.06 127 PRO A C 1
ATOM 947 O O . PRO A 1 127 ? -10.847 -8.630 19.061 1.00 74.06 127 PRO A O 1
ATOM 950 N N . LEU A 1 128 ? -11.606 -10.683 18.603 1.00 76.44 128 LEU A N 1
ATOM 951 C CA . LEU A 1 128 ? -10.413 -11.144 17.899 1.00 76.44 128 LEU A CA 1
ATOM 952 C C . LEU A 1 128 ? -10.726 -11.199 16.405 1.00 76.44 128 LEU A C 1
ATOM 954 O O . LEU A 1 128 ? -11.643 -11.902 15.980 1.00 76.44 128 LEU A O 1
ATOM 958 N N . LYS A 1 129 ? -9.977 -10.452 15.593 1.00 70.56 129 LYS A N 1
ATOM 959 C CA . LYS A 1 129 ? -10.078 -10.539 14.130 1.00 70.56 129 LYS A CA 1
ATOM 960 C C . LYS A 1 129 ? -9.603 -11.918 13.666 1.00 70.56 129 LYS A C 1
ATOM 962 O O . LYS A 1 129 ? -8.629 -12.432 14.202 1.00 70.56 129 LYS A O 1
ATOM 967 N N . VAL A 1 130 ? -10.275 -12.505 12.675 1.00 71.19 130 VAL A N 1
ATOM 968 C CA . VAL A 1 130 ? -9.893 -13.814 12.106 1.00 71.19 130 VAL A CA 1
ATOM 969 C C . VAL A 1 130 ? -8.526 -13.737 11.416 1.00 71.19 130 VAL A C 1
ATOM 971 O O . VAL A 1 130 ? -7.740 -14.673 11.514 1.00 71.19 130 VAL A O 1
ATOM 974 N N . ASN A 1 131 ? -8.198 -12.593 10.809 1.00 71.25 131 ASN A N 1
ATOM 975 C CA . ASN A 1 131 ? -6.865 -12.288 10.297 1.00 71.25 131 ASN A CA 1
ATOM 976 C C . ASN A 1 131 ? -6.192 -11.207 11.165 1.00 71.25 131 ASN A C 1
ATOM 978 O O . ASN A 1 131 ? -6.266 -10.014 10.868 1.00 71.25 131 ASN A O 1
ATOM 982 N N . THR A 1 132 ? -5.553 -11.614 12.265 1.00 63.88 132 THR A N 1
ATOM 983 C CA . THR A 1 132 ? -4.765 -10.705 13.121 1.00 63.88 132 THR A CA 1
ATOM 984 C C . THR A 1 132 ? -3.467 -10.238 12.460 1.00 63.88 132 THR A C 1
ATOM 986 O O . THR A 1 132 ? -2.925 -9.210 12.856 1.00 63.88 132 THR A O 1
ATOM 989 N N . SER A 1 133 ? -2.983 -10.957 11.443 1.00 65.81 133 SER A N 1
ATOM 990 C CA . SER A 1 133 ? -1.743 -10.639 10.731 1.00 65.81 133 SER A CA 1
ATOM 991 C C . SER A 1 133 ? -1.896 -9.564 9.647 1.00 65.81 133 SER A C 1
ATOM 993 O O . SER A 1 133 ? -0.894 -8.981 9.225 1.00 65.81 133 SER A O 1
ATOM 995 N N . GLY A 1 134 ? -3.123 -9.263 9.213 1.00 73.38 134 GLY A N 1
ATOM 996 C CA . GLY A 1 134 ? -3.397 -8.220 8.225 1.00 73.38 134 GLY A CA 1
ATOM 997 C C . GLY A 1 134 ? -2.580 -8.395 6.938 1.00 73.38 134 GLY A C 1
ATOM 998 O O . GLY A 1 134 ? -2.502 -9.488 6.382 1.00 73.38 134 GLY A O 1
ATOM 999 N N . VAL A 1 135 ? -1.963 -7.302 6.477 1.00 74.62 135 VAL A N 1
ATOM 1000 C CA . VAL A 1 135 ? -1.241 -7.209 5.188 1.00 74.62 135 VAL A CA 1
ATOM 1001 C C . VAL A 1 135 ? 0.273 -7.455 5.335 1.00 74.62 135 VAL A C 1
ATOM 1003 O O . VAL A 1 135 ? 1.011 -7.494 4.352 1.00 74.62 135 VAL A O 1
ATOM 1006 N N . ILE A 1 136 ? 0.769 -7.661 6.560 1.00 79.94 136 ILE A N 1
ATOM 1007 C CA . ILE A 1 136 ? 2.214 -7.743 6.827 1.00 79.94 136 ILE A CA 1
ATOM 1008 C C . ILE A 1 136 ? 2.842 -9.035 6.264 1.00 79.94 136 ILE A C 1
ATOM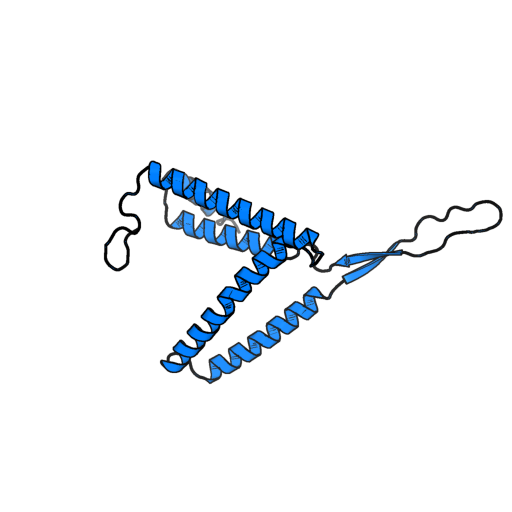 1010 O O . ILE A 1 136 ? 3.865 -8.926 5.579 1.00 79.94 136 ILE A O 1
ATOM 1014 N N . PRO A 1 137 ? 2.278 -10.248 6.473 1.00 79.19 137 PRO A N 1
ATOM 1015 C CA . PRO A 1 137 ? 2.913 -11.467 5.970 1.00 79.19 137 PRO A CA 1
ATOM 1016 C C . PRO A 1 137 ? 3.021 -11.536 4.440 1.00 79.19 137 PRO A C 1
ATOM 1018 O O . PRO A 1 137 ? 4.116 -11.834 3.963 1.00 79.19 137 PRO A O 1
ATOM 1021 N N . PRO A 1 138 ? 1.977 -11.221 3.642 1.00 80.88 138 PRO A N 1
ATOM 1022 C CA . PRO A 1 138 ? 2.095 -11.248 2.183 1.00 80.88 138 PRO A CA 1
ATOM 1023 C C . PRO A 1 138 ? 3.173 -10.296 1.651 1.00 80.88 138 PRO A C 1
ATOM 1025 O O . PRO A 1 138 ? 3.940 -10.662 0.759 1.00 80.88 138 PRO A O 1
ATOM 1028 N N . PHE A 1 139 ? 3.280 -9.096 2.233 1.00 80.06 139 PHE A N 1
ATOM 1029 C CA . PHE A 1 139 ? 4.300 -8.120 1.851 1.00 80.06 139 PHE A CA 1
ATOM 1030 C C . PHE A 1 139 ? 5.722 -8.645 2.102 1.00 80.06 139 PHE A C 1
ATOM 1032 O O . PHE A 1 139 ? 6.596 -8.531 1.238 1.00 80.06 139 PHE A O 1
ATOM 1039 N N . LEU A 1 140 ? 5.951 -9.268 3.263 1.00 78.19 140 LEU A N 1
ATOM 1040 C CA . LEU A 1 140 ? 7.249 -9.844 3.607 1.00 78.19 140 LEU A CA 1
ATOM 1041 C C . LEU A 1 140 ? 7.617 -11.008 2.675 1.00 78.19 140 LEU A C 1
ATOM 1043 O O . LEU A 1 140 ? 8.749 -11.077 2.198 1.00 78.19 140 LEU A O 1
ATOM 1047 N N . LEU A 1 141 ? 6.657 -11.885 2.368 1.00 81.31 141 LEU A N 1
ATOM 1048 C CA . LEU A 1 141 ? 6.857 -13.019 1.463 1.00 81.31 141 LEU A CA 1
ATOM 1049 C C . LEU A 1 141 ? 7.236 -12.564 0.049 1.00 81.31 141 LEU A C 1
ATOM 1051 O O . LEU A 1 141 ? 8.198 -13.078 -0.525 1.00 81.31 141 LEU A O 1
ATOM 1055 N N . HIS A 1 142 ? 6.537 -11.561 -0.495 1.00 79.56 142 HIS A N 1
ATOM 1056 C CA . HIS A 1 142 ? 6.846 -11.013 -1.816 1.00 79.56 142 HIS A CA 1
ATOM 1057 C C . HIS A 1 142 ? 8.273 -10.448 -1.882 1.00 79.56 142 HIS A C 1
ATOM 1059 O O . HIS A 1 142 ? 9.030 -10.755 -2.808 1.00 79.56 142 HIS A O 1
ATOM 1065 N N . ARG A 1 143 ? 8.673 -9.660 -0.876 1.00 75.50 143 ARG A N 1
ATOM 1066 C CA . ARG A 1 143 ? 10.020 -9.078 -0.816 1.00 75.50 143 ARG A CA 1
ATOM 1067 C C . ARG A 1 143 ? 11.104 -10.154 -0.718 1.00 75.50 143 ARG A C 1
ATOM 1069 O O . ARG A 1 143 ? 12.119 -10.043 -1.405 1.00 75.50 143 ARG A O 1
ATOM 1076 N N . SER A 1 144 ? 10.881 -11.197 0.080 1.00 73.94 144 SER A N 1
ATOM 1077 C CA . SER A 1 144 ? 11.795 -12.339 0.197 1.00 73.94 144 SER A CA 1
ATOM 1078 C C . SER A 1 144 ? 11.928 -13.110 -1.120 1.00 73.94 144 SER A C 1
ATOM 1080 O O . SER A 1 144 ? 13.041 -13.421 -1.538 1.00 73.94 144 SER A O 1
ATOM 1082 N N . SER A 1 145 ? 10.820 -13.347 -1.829 1.00 78.75 145 SER A N 1
ATOM 1083 C CA . SER A 1 145 ? 10.834 -13.993 -3.150 1.00 78.75 145 SER A CA 1
ATOM 1084 C C . SER A 1 145 ? 11.640 -13.184 -4.179 1.00 78.75 145 SER A C 1
ATOM 1086 O O . SER A 1 145 ? 12.503 -13.725 -4.876 1.00 78.75 145 SER A O 1
ATOM 1088 N N . CYS A 1 146 ? 11.432 -11.864 -4.230 1.00 77.44 146 CYS A N 1
ATOM 1089 C CA . CYS A 1 146 ? 12.185 -10.983 -5.123 1.00 77.44 146 CYS A CA 1
ATOM 1090 C C . CYS A 1 146 ? 13.687 -10.949 -4.781 1.00 77.44 146 CYS A C 1
ATOM 1092 O O . CYS A 1 146 ? 14.531 -10.957 -5.681 1.00 77.44 146 CYS A O 1
ATOM 1094 N N . PHE 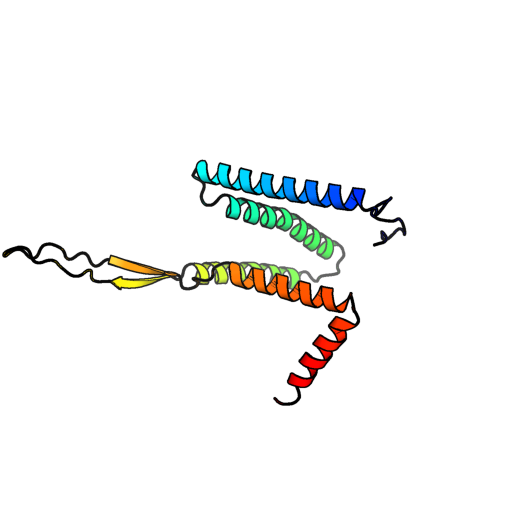A 1 147 ? 14.038 -10.975 -3.490 1.00 81.75 147 PHE A N 1
ATOM 1095 C CA . PHE A 1 147 ? 15.428 -11.034 -3.037 1.00 81.75 147 PHE A CA 1
ATOM 1096 C C . PHE A 1 147 ? 16.143 -12.300 -3.524 1.00 81.75 147 PHE A C 1
ATOM 1098 O O . PHE A 1 147 ? 17.217 -12.198 -4.115 1.00 81.75 147 PHE A O 1
ATOM 1105 N N . LEU A 1 148 ? 15.522 -13.473 -3.374 1.00 76.38 148 LEU A N 1
ATOM 1106 C CA . LEU A 1 148 ? 16.084 -14.735 -3.869 1.00 76.38 148 LEU A CA 1
ATOM 1107 C C . LEU A 1 148 ? 16.333 -14.688 -5.383 1.00 76.38 148 LEU A C 1
ATOM 1109 O O . LEU A 1 148 ? 17.414 -15.042 -5.858 1.00 76.38 148 LEU A O 1
ATOM 1113 N N . ARG A 1 149 ? 15.376 -14.145 -6.146 1.00 77.12 149 ARG A N 1
ATOM 1114 C CA . ARG A 1 149 ? 15.527 -13.962 -7.596 1.00 77.12 149 ARG A CA 1
ATOM 1115 C C . ARG A 1 149 ? 16.661 -12.995 -7.949 1.00 77.12 149 ARG A C 1
ATOM 1117 O O . ARG A 1 149 ? 17.336 -13.183 -8.957 1.00 77.12 149 ARG A O 1
ATOM 1124 N N . ARG A 1 150 ? 16.911 -11.969 -7.128 1.00 75.62 150 ARG A N 1
ATOM 1125 C CA . ARG A 1 150 ? 18.030 -11.034 -7.320 1.00 75.62 150 ARG A CA 1
ATOM 1126 C C . ARG A 1 150 ? 19.379 -11.690 -7.020 1.00 75.62 150 ARG A C 1
ATOM 1128 O O . ARG A 1 150 ? 20.312 -11.451 -7.787 1.00 75.62 150 ARG A O 1
ATOM 1135 N N . CYS A 1 151 ? 19.466 -12.506 -5.967 1.00 66.19 151 CYS A N 1
ATOM 1136 C CA . CYS A 1 151 ? 20.666 -13.265 -5.599 1.00 66.19 151 CYS A CA 1
ATOM 1137 C C . CYS A 1 151 ? 21.086 -14.258 -6.689 1.00 66.19 151 CYS A C 1
ATOM 1139 O O . CYS A 1 151 ? 22.272 -14.371 -6.972 1.00 66.19 151 CYS A O 1
ATOM 1141 N N . SER A 1 152 ? 20.130 -14.896 -7.371 1.00 68.06 152 SER A N 1
ATOM 1142 C CA . SER A 1 152 ? 20.418 -15.787 -8.508 1.00 68.06 152 SER A CA 1
ATOM 1143 C C . SER A 1 152 ? 21.152 -15.082 -9.664 1.00 68.06 152 SER A C 1
ATOM 1145 O O . SER A 1 152 ? 21.963 -15.695 -10.351 1.00 68.06 152 SER A O 1
ATOM 1147 N N . VAL A 1 153 ? 20.927 -13.777 -9.856 1.00 70.56 153 VAL A N 1
ATOM 1148 C CA . VAL A 1 153 ? 21.526 -13.000 -10.959 1.00 70.56 153 VAL A CA 1
ATOM 1149 C C . VAL A 1 153 ? 22.902 -12.411 -10.604 1.00 70.56 153 VAL A C 1
ATOM 1151 O O . VAL A 1 153 ? 23.670 -12.071 -11.500 1.00 70.56 153 VAL A O 1
ATOM 1154 N N . TYR A 1 154 ? 23.234 -12.285 -9.316 1.00 63.38 154 TYR A N 1
ATOM 1155 C CA . TYR A 1 154 ? 24.538 -11.813 -8.839 1.00 63.38 154 TYR A CA 1
ATOM 1156 C C . TYR A 1 154 ? 25.226 -12.929 -8.051 1.00 63.38 154 TYR A C 1
ATOM 1158 O O . TYR A 1 154 ? 25.184 -12.969 -6.823 1.00 63.38 154 TYR A O 1
ATOM 1166 N N . SER A 1 155 ? 25.876 -13.843 -8.767 1.00 57.44 155 SER A N 1
ATOM 1167 C CA . SER A 1 155 ? 26.669 -14.921 -8.179 1.00 57.44 155 SER A CA 1
ATOM 1168 C C . SER A 1 155 ? 27.975 -14.374 -7.594 1.00 57.44 155 SER A C 1
ATOM 1170 O O . SER A 1 155 ? 29.018 -14.376 -8.250 1.00 57.44 155 SER A O 1
ATOM 1172 N N . HIS A 1 156 ? 27.942 -13.883 -6.356 1.00 61.56 156 HIS A N 1
ATOM 1173 C CA . HIS A 1 156 ? 29.174 -13.720 -5.590 1.00 61.56 156 HIS A CA 1
ATOM 1174 C C . HIS A 1 156 ? 29.696 -15.107 -5.155 1.00 61.56 156 HIS A C 1
ATOM 1176 O O . HIS A 1 156 ? 28.891 -15.937 -4.730 1.00 61.56 156 HIS A O 1
ATOM 1182 N N . PRO A 1 157 ? 31.016 -15.374 -5.200 1.00 65.94 157 PRO A N 1
ATOM 1183 C CA . PRO A 1 157 ? 31.583 -16.698 -4.900 1.00 65.94 157 PRO A CA 1
ATOM 1184 C C . PRO A 1 157 ? 31.174 -17.272 -3.533 1.00 65.94 157 PRO A C 1
ATOM 1186 O O . PRO A 1 157 ? 30.931 -18.465 -3.398 1.00 65.94 157 PRO A O 1
ATOM 1189 N N . TRP A 1 158 ? 31.019 -16.414 -2.520 1.00 69.00 158 TRP A N 1
ATOM 1190 C CA . TRP A 1 158 ? 30.586 -16.818 -1.178 1.00 69.00 158 TRP A CA 1
ATOM 1191 C C . TRP A 1 158 ? 29.092 -17.181 -1.098 1.00 69.00 158 TRP A C 1
ATOM 1193 O O . TRP A 1 158 ? 28.701 -17.963 -0.236 1.00 69.00 158 TRP A O 1
ATOM 1203 N N . MET A 1 159 ? 28.249 -16.657 -1.998 1.00 60.84 159 MET A N 1
ATOM 1204 C CA . MET A 1 159 ? 26.830 -17.029 -2.070 1.00 60.84 159 MET A CA 1
ATOM 1205 C C . MET A 1 159 ? 26.652 -18.433 -2.649 1.00 60.84 159 MET A C 1
ATOM 1207 O O . MET A 1 159 ? 25.785 -19.162 -2.181 1.00 60.84 159 MET A O 1
ATOM 1211 N N . GLN A 1 160 ? 27.488 -18.848 -3.607 1.00 62.47 160 GLN A N 1
ATOM 1212 C CA . GLN A 1 160 ? 27.452 -20.212 -4.155 1.00 62.47 160 GLN A CA 1
ATOM 1213 C C . GLN A 1 160 ? 27.753 -21.273 -3.088 1.00 62.47 160 GLN A C 1
ATOM 1215 O O . GLN A 1 160 ? 27.144 -22.338 -3.101 1.00 62.47 160 GLN A O 1
ATOM 1220 N N . TRP A 1 161 ? 28.620 -20.959 -2.120 1.00 59.78 161 TRP A N 1
ATOM 1221 C CA . TRP A 1 161 ? 28.879 -21.825 -0.968 1.00 59.78 161 TRP A CA 1
ATOM 1222 C C . TRP A 1 161 ? 27.634 -21.999 -0.081 1.00 59.78 161 TRP A C 1
ATOM 1224 O O . TRP A 1 161 ? 27.302 -23.115 0.303 1.00 59.78 161 TRP A O 1
ATOM 1234 N N . VAL A 1 162 ? 26.877 -20.922 0.165 1.00 63.41 162 VAL A N 1
ATOM 1235 C CA . VAL A 1 162 ? 25.615 -20.985 0.926 1.00 63.41 162 VAL A CA 1
ATOM 1236 C C . VAL A 1 162 ? 24.535 -21.768 0.172 1.00 63.41 162 VAL A C 1
ATOM 1238 O O . VAL A 1 162 ? 23.834 -22.566 0.790 1.00 63.41 162 VAL A O 1
ATOM 1241 N N . PHE A 1 163 ? 24.418 -21.585 -1.148 1.00 59.12 163 PHE A N 1
ATOM 1242 C CA . PHE A 1 163 ? 23.498 -22.373 -1.977 1.00 59.12 163 PHE A CA 1
ATOM 1243 C C . PHE A 1 163 ? 23.872 -23.860 -1.980 1.00 59.12 163 PHE A C 1
ATOM 1245 O O . PHE A 1 163 ? 22.989 -24.691 -1.813 1.00 59.12 163 PHE A O 1
ATOM 1252 N N . SER A 1 164 ? 25.165 -24.197 -2.058 1.00 61.81 164 SER A N 1
ATOM 1253 C CA . SER A 1 164 ? 25.633 -25.585 -1.964 1.00 61.81 164 SER A CA 1
ATOM 1254 C C . SER A 1 164 ? 25.298 -26.223 -0.616 1.00 61.81 164 SER A C 1
ATOM 1256 O O . SER A 1 164 ? 24.941 -27.391 -0.598 1.00 61.81 164 SER A O 1
ATOM 1258 N N . CYS A 1 165 ? 25.367 -25.483 0.495 1.00 55.19 165 CYS A N 1
ATOM 1259 C CA . CYS A 1 165 ? 24.979 -25.998 1.813 1.00 55.19 165 CYS A CA 1
ATOM 1260 C C . CYS A 1 165 ? 23.458 -26.119 2.013 1.00 55.19 165 CYS A C 1
ATOM 1262 O O . CYS A 1 165 ? 23.024 -26.856 2.897 1.00 55.19 165 CYS A O 1
ATOM 1264 N N . ALA A 1 166 ? 22.656 -25.361 1.259 1.00 59.38 166 ALA A N 1
ATOM 1265 C CA . ALA A 1 166 ? 21.197 -25.429 1.313 1.00 59.38 166 ALA A CA 1
ATOM 1266 C C . ALA A 1 166 ? 20.655 -26.592 0.467 1.00 59.38 166 ALA A C 1
ATOM 1268 O O . ALA A 1 166 ? 19.769 -27.298 0.930 1.00 59.38 166 ALA A O 1
ATOM 1269 N N . ASP A 1 167 ? 21.243 -26.821 -0.708 1.00 54.75 167 ASP A N 1
ATOM 1270 C CA . ASP A 1 167 ? 20.869 -27.883 -1.652 1.00 54.75 167 ASP A CA 1
ATOM 1271 C C . ASP A 1 167 ? 21.127 -29.292 -1.080 1.00 54.75 167 ASP A C 1
ATOM 1273 O O . ASP A 1 167 ? 20.304 -30.184 -1.230 1.00 54.75 167 ASP A O 1
ATOM 1277 N N . THR A 1 168 ? 22.187 -29.486 -0.276 1.00 52.72 168 THR A N 1
ATOM 1278 C CA . THR A 1 168 ? 22.450 -30.786 0.393 1.00 52.72 168 THR A CA 1
ATOM 1279 C C . THR A 1 168 ? 21.435 -31.137 1.492 1.00 52.72 168 THR A C 1
ATOM 1281 O O . THR A 1 168 ? 21.536 -32.195 2.114 1.00 52.72 168 THR A O 1
ATOM 1284 N N . ARG A 1 169 ? 20.495 -30.237 1.814 1.00 48.62 169 ARG A N 1
ATOM 1285 C CA . ARG A 1 169 ? 19.474 -30.470 2.844 1.00 48.62 169 ARG A CA 1
ATOM 1286 C C . ARG A 1 169 ? 18.189 -31.096 2.287 1.00 48.62 169 ARG A C 1
ATOM 1288 O O . ARG A 1 169 ? 17.399 -31.608 3.076 1.00 48.62 169 ARG A O 1
ATOM 1295 N N . ASP A 1 170 ? 18.017 -31.098 0.968 1.00 52.06 170 ASP A N 1
ATOM 1296 C CA . ASP A 1 170 ? 16.818 -31.619 0.303 1.00 52.06 170 ASP A CA 1
ATOM 1297 C C . ASP A 1 170 ? 16.968 -33.092 -0.149 1.00 52.06 170 ASP A C 1
ATOM 1299 O O . ASP A 1 170 ? 15.995 -33.703 -0.573 1.00 52.06 170 ASP A O 1
ATOM 1303 N N . ASP A 1 171 ? 18.143 -33.716 0.031 1.00 47.56 171 ASP A N 1
ATOM 1304 C CA . ASP A 1 171 ? 18.413 -35.120 -0.348 1.00 47.56 171 ASP A CA 1
ATOM 1305 C C . ASP A 1 171 ? 17.945 -36.176 0.686 1.00 47.56 171 ASP A C 1
ATOM 1307 O O . ASP A 1 171 ? 18.250 -37.364 0.550 1.00 47.56 171 ASP A O 1
ATOM 1311 N N . TYR A 1 172 ? 17.229 -35.782 1.748 1.00 46.81 172 TYR A N 1
ATOM 1312 C CA . TYR A 1 172 ? 16.773 -36.706 2.802 1.00 46.81 172 TYR A CA 1
ATOM 1313 C C . TYR A 1 172 ? 15.280 -36.620 3.172 1.00 46.81 172 TYR A C 1
ATOM 1315 O O . TYR A 1 172 ? 14.892 -37.126 4.231 1.00 46.81 172 TYR A O 1
ATOM 1323 N N . LEU A 1 173 ? 14.433 -36.050 2.303 1.00 39.72 173 LEU A N 1
ATOM 1324 C CA . LEU A 1 173 ? 12.970 -36.206 2.356 1.00 39.72 173 LEU A CA 1
ATOM 1325 C C . LEU A 1 173 ? 12.380 -36.550 0.987 1.00 39.72 173 LEU A C 1
ATOM 1327 O O . LEU A 1 173 ? 12.664 -35.815 0.021 1.00 39.72 173 LEU A O 1
#

Radius of gyration: 26.65 Å; chains: 1; bounding box: 57×52×82 Å